Protein AF-A0A436VUD2-F1 (afdb_monomer_lite)

Sequence (62 aa):
MFLLNRHPDHRHPLTPQDAAMLGLAGVEAAERFLAARDSQAETPLHALPALAGELGIGALHI

Structure (mmCIF, N/CA/C/O backbone):
data_AF-A0A436VUD2-F1
#
_entry.id   AF-A0A436VUD2-F1
#
loop_
_atom_site.group_PDB
_atom_site.id
_atom_site.type_symbol
_atom_site.label_atom_id
_atom_site.label_alt_id
_atom_site.label_comp_id
_atom_site.label_asym_id
_atom_site.label_entity_id
_atom_site.label_seq_id
_atom_site.pdbx_PDB_ins_code
_atom_site.Cartn_x
_atom_site.Cartn_y
_atom_site.Cartn_z
_atom_site.occupancy
_atom_site.B_iso_or_equiv
_atom_site.auth_seq_id
_atom_site.auth_comp_id
_atom_site.auth_asym_id
_atom_site.auth_atom_id
_atom_site.pdbx_PDB_model_num
ATOM 1 N N . MET A 1 1 ? 3.915 11.565 18.849 1.00 63.31 1 MET A N 1
ATOM 2 C CA . MET A 1 1 ? 5.385 11.502 18.681 1.00 63.31 1 MET A CA 1
ATOM 3 C C . MET A 1 1 ? 5.665 11.009 17.273 1.00 63.31 1 MET A C 1
ATOM 5 O O . MET A 1 1 ? 5.185 9.936 16.939 1.00 63.31 1 MET A O 1
ATOM 9 N N . PHE A 1 2 ? 6.359 11.783 16.439 1.00 77.69 2 PHE A N 1
ATOM 10 C CA . PHE A 1 2 ? 6.716 11.336 15.090 1.00 77.69 2 PHE A CA 1
ATOM 11 C C . PHE A 1 2 ? 8.044 10.581 15.141 1.00 77.69 2 PHE A C 1
ATOM 13 O O . PHE A 1 2 ? 9.070 11.151 15.508 1.00 77.69 2 PHE A O 1
ATOM 20 N N . LEU A 1 3 ? 8.014 9.292 14.807 1.00 88.81 3 LEU A N 1
ATOM 21 C CA . LEU A 1 3 ? 9.218 8.490 14.625 1.00 88.81 3 LEU A CA 1
ATOM 22 C C . LEU A 1 3 ? 9.735 8.703 13.203 1.00 88.81 3 LEU A C 1
ATOM 24 O O . LEU A 1 3 ? 9.006 8.499 12.235 1.00 88.81 3 LEU A O 1
ATOM 28 N N . LEU A 1 4 ? 10.993 9.124 13.078 1.00 91.00 4 LEU A N 1
ATOM 29 C CA . LEU A 1 4 ? 11.639 9.240 11.775 1.00 91.00 4 LEU A CA 1
ATOM 30 C C . LEU A 1 4 ? 12.025 7.855 11.267 1.00 91.00 4 LEU A C 1
ATOM 32 O O . LEU A 1 4 ? 12.626 7.063 11.997 1.00 91.00 4 LEU A O 1
ATOM 36 N N . ASN A 1 5 ? 11.728 7.594 9.996 1.00 92.56 5 ASN A N 1
ATOM 37 C CA . ASN A 1 5 ? 12.236 6.415 9.318 1.00 92.56 5 ASN A CA 1
ATOM 38 C C . ASN A 1 5 ? 13.768 6.535 9.187 1.00 92.56 5 ASN A C 1
ATOM 40 O O . ASN A 1 5 ? 14.275 7.440 8.521 1.00 92.56 5 ASN A O 1
ATOM 44 N N . ARG A 1 6 ? 14.488 5.643 9.877 1.00 95.06 6 ARG A N 1
ATOM 45 C CA . ARG A 1 6 ? 15.959 5.572 9.919 1.00 95.06 6 ARG A CA 1
ATOM 46 C C . ARG A 1 6 ? 16.542 4.552 8.939 1.00 95.06 6 ARG A C 1
ATOM 48 O O . ARG A 1 6 ? 17.735 4.274 9.005 1.00 95.06 6 ARG A O 1
ATOM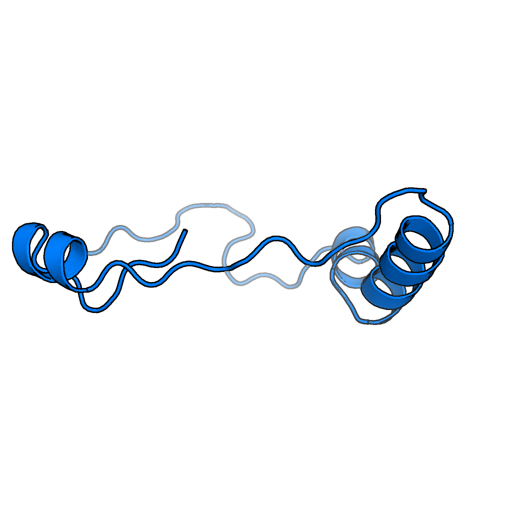 55 N N . HIS A 1 7 ? 15.716 3.968 8.075 1.00 94.56 7 HIS A N 1
ATOM 56 C CA . HIS A 1 7 ? 16.184 3.010 7.086 1.00 94.56 7 HIS A CA 1
ATOM 57 C C . HIS A 1 7 ? 17.189 3.680 6.132 1.00 94.56 7 HIS A C 1
ATOM 59 O O . HIS A 1 7 ? 16.905 4.790 5.677 1.00 94.56 7 HIS A O 1
ATOM 65 N N . PRO A 1 8 ? 18.328 3.043 5.806 1.00 94.50 8 PRO A N 1
ATOM 66 C CA . PRO A 1 8 ? 19.331 3.617 4.903 1.00 94.50 8 PRO A CA 1
ATOM 67 C C . PRO A 1 8 ? 18.748 4.046 3.550 1.00 94.50 8 PRO A C 1
ATOM 69 O O . PRO A 1 8 ? 19.050 5.129 3.060 1.00 94.50 8 PRO A O 1
ATOM 72 N N . ASP A 1 9 ? 17.822 3.251 3.013 1.00 92.44 9 ASP A N 1
ATOM 73 C CA . ASP A 1 9 ? 17.186 3.522 1.716 1.00 92.44 9 ASP A CA 1
ATOM 74 C C . ASP A 1 9 ? 16.004 4.502 1.804 1.00 92.44 9 ASP A C 1
ATOM 76 O O . ASP A 1 9 ? 15.354 4.812 0.805 1.00 92.44 9 ASP A O 1
ATOM 80 N N . HIS A 1 10 ? 15.690 5.027 2.993 1.00 94.25 10 HIS A N 1
ATOM 81 C CA . HIS A 1 10 ? 14.626 6.016 3.133 1.00 94.25 10 HIS A CA 1
ATOM 82 C C . HIS A 1 10 ? 14.936 7.256 2.275 1.00 94.25 10 HIS A C 1
ATOM 84 O O . HIS A 1 10 ? 16.025 7.822 2.352 1.00 94.25 10 HIS A O 1
ATOM 90 N N . ARG A 1 11 ? 13.951 7.690 1.474 1.00 93.31 11 ARG A N 1
ATOM 91 C CA . ARG A 1 11 ? 14.037 8.811 0.510 1.00 93.31 11 ARG A CA 1
ATOM 92 C C . ARG A 1 11 ? 15.019 8.606 -0.650 1.00 93.31 11 ARG A C 1
ATOM 94 O O . ARG A 1 11 ? 15.296 9.569 -1.363 1.00 93.31 11 ARG A O 1
ATOM 101 N N . HIS A 1 12 ? 15.504 7.389 -0.865 1.00 95.31 12 HIS A N 1
ATOM 102 C CA . HIS A 1 12 ? 16.242 7.047 -2.074 1.00 95.31 12 HIS A CA 1
ATOM 103 C C . HIS A 1 12 ? 15.283 6.538 -3.158 1.00 95.31 12 HIS A C 1
ATOM 105 O O . HIS A 1 12 ? 14.179 6.082 -2.840 1.00 95.31 12 HIS A O 1
ATOM 111 N N . PRO A 1 13 ? 15.665 6.635 -4.443 1.00 95.38 13 PRO A N 1
ATOM 112 C CA . PRO A 1 13 ? 14.938 5.959 -5.507 1.00 95.38 13 PRO A CA 1
ATOM 113 C C . PRO A 1 13 ? 14.843 4.458 -5.226 1.00 95.38 13 PRO A C 1
ATOM 115 O O . PRO A 1 13 ? 15.748 3.874 -4.630 1.00 95.38 13 PRO A O 1
ATOM 118 N N . LEU A 1 14 ? 13.770 3.832 -5.710 1.00 94.62 14 LEU A N 1
ATOM 119 C CA . LEU A 1 14 ? 13.694 2.377 -5.753 1.00 94.62 14 LEU A CA 1
ATOM 120 C C . LEU A 1 14 ? 14.878 1.816 -6.543 1.00 94.62 14 LEU A C 1
ATOM 122 O O . LEU A 1 14 ? 15.355 2.432 -7.503 1.00 94.62 14 LEU A O 1
ATOM 126 N N . THR A 1 15 ? 15.322 0.621 -6.163 1.00 95.44 15 THR A N 1
ATOM 127 C CA . THR A 1 15 ? 16.281 -0.116 -6.983 1.00 95.44 15 THR A CA 1
ATOM 128 C C . THR A 1 15 ? 15.680 -0.352 -8.377 1.00 95.44 15 THR A C 1
ATOM 130 O O . THR A 1 15 ? 14.455 -0.404 -8.515 1.00 95.44 15 THR A O 1
ATOM 133 N N . PRO A 1 16 ? 16.492 -0.526 -9.434 1.00 95.88 16 PRO A N 1
ATOM 134 C CA . PRO A 1 16 ? 15.961 -0.809 -10.769 1.00 95.88 16 PRO A CA 1
ATOM 135 C C . PRO A 1 16 ? 15.024 -2.027 -10.803 1.00 95.88 16 PRO A C 1
ATOM 137 O O . PRO A 1 16 ? 14.026 -2.022 -11.519 1.00 95.88 16 PRO A O 1
ATOM 140 N N . GLN A 1 17 ? 15.322 -3.044 -9.987 1.00 96.00 17 GLN A N 1
ATOM 141 C CA . GLN A 1 17 ? 14.489 -4.232 -9.813 1.00 96.00 17 GLN A CA 1
ATOM 142 C C . GLN A 1 17 ? 13.121 -3.876 -9.214 1.00 96.00 17 GLN A C 1
ATOM 144 O O . GLN A 1 17 ? 12.091 -4.243 -9.778 1.00 96.00 17 GLN A O 1
ATOM 149 N N . ASP A 1 18 ? 13.098 -3.135 -8.103 1.00 95.38 18 ASP A N 1
ATOM 150 C CA . ASP A 1 18 ? 11.850 -2.761 -7.428 1.00 95.38 18 ASP A CA 1
ATOM 151 C C . ASP A 1 18 ? 11.027 -1.791 -8.268 1.00 95.38 18 ASP A C 1
ATOM 153 O O . ASP A 1 18 ? 9.807 -1.902 -8.318 1.00 95.38 18 ASP A O 1
ATOM 157 N N . ALA A 1 19 ? 11.678 -0.869 -8.979 1.00 96.31 19 ALA A N 1
ATOM 158 C CA . ALA A 1 19 ? 11.000 0.041 -9.892 1.00 96.31 19 ALA A CA 1
ATOM 159 C C . ALA A 1 19 ? 10.297 -0.719 -11.031 1.00 96.31 19 ALA A C 1
ATOM 161 O O . ALA A 1 19 ? 9.178 -0.369 -11.402 1.00 96.31 19 ALA A O 1
ATOM 162 N N . ALA A 1 20 ? 10.921 -1.775 -11.562 1.00 96.25 20 ALA A N 1
ATOM 163 C CA . ALA A 1 20 ? 10.302 -2.630 -12.571 1.00 96.25 20 ALA A CA 1
ATOM 164 C C . ALA A 1 20 ? 9.149 -3.470 -11.990 1.00 96.25 20 ALA A C 1
ATOM 166 O O . ALA A 1 20 ? 8.094 -3.576 -12.614 1.00 96.25 20 ALA A O 1
ATOM 167 N N . MET A 1 21 ? 9.334 -4.037 -10.794 1.00 96.12 21 MET A N 1
ATOM 168 C CA . MET A 1 21 ? 8.361 -4.920 -10.140 1.00 96.12 21 MET A CA 1
ATOM 169 C C . MET A 1 21 ? 7.138 -4.176 -9.585 1.00 96.12 21 MET A C 1
ATOM 171 O O . MET A 1 21 ? 6.026 -4.687 -9.660 1.00 96.12 21 MET A O 1
ATOM 175 N N . LEU A 1 22 ? 7.335 -2.989 -9.011 1.00 95.44 22 LEU A N 1
ATOM 176 C CA . LEU A 1 22 ? 6.289 -2.183 -8.369 1.00 95.44 22 LEU A CA 1
ATOM 177 C C . LEU A 1 22 ? 5.724 -1.097 -9.300 1.00 95.44 22 LEU A C 1
ATOM 179 O O . LEU A 1 22 ? 4.818 -0.359 -8.915 1.00 95.44 22 LEU A O 1
ATOM 183 N N . GLY A 1 23 ? 6.274 -0.971 -10.510 1.00 94.69 23 GLY A N 1
ATOM 184 C CA . GLY A 1 23 ? 5.796 -0.068 -11.553 1.00 94.69 23 GLY A CA 1
ATOM 185 C C . GLY A 1 23 ? 4.740 -0.702 -12.463 1.00 94.69 23 GLY A C 1
ATOM 186 O O . GLY A 1 23 ? 4.323 -1.844 -12.279 1.00 94.69 23 GLY A O 1
ATOM 187 N N . LEU A 1 24 ? 4.338 0.037 -13.501 1.00 96.06 24 LEU A N 1
ATOM 188 C CA . LEU A 1 24 ? 3.284 -0.383 -14.439 1.00 96.06 24 LEU A CA 1
ATOM 189 C C . LEU A 1 24 ? 3.574 -1.733 -15.111 1.00 96.06 24 LEU A C 1
ATOM 191 O O . LEU A 1 24 ? 2.683 -2.567 -15.219 1.00 96.06 24 LEU A O 1
ATOM 195 N N . ALA A 1 25 ? 4.830 -1.988 -15.488 1.00 95.19 25 ALA A N 1
ATOM 196 C CA . ALA A 1 25 ? 5.223 -3.263 -16.088 1.00 95.19 25 ALA A CA 1
ATOM 197 C C . ALA A 1 25 ? 4.969 -4.459 -15.148 1.00 95.19 25 ALA A C 1
ATOM 199 O O . ALA A 1 25 ? 4.568 -5.535 -15.598 1.00 95.19 25 ALA A O 1
ATOM 200 N N . GLY A 1 26 ? 5.181 -4.270 -13.843 1.00 96.12 26 GLY A N 1
ATOM 201 C CA . GLY A 1 26 ? 4.885 -5.270 -12.823 1.00 96.12 26 GLY A CA 1
ATOM 202 C C . GLY A 1 26 ? 3.386 -5.494 -12.630 1.00 96.12 26 GLY A C 1
ATOM 203 O O . GLY A 1 26 ? 2.961 -6.643 -12.523 1.00 96.12 26 GLY A O 1
ATOM 204 N N . VAL A 1 27 ? 2.582 -4.424 -12.672 1.00 95.31 27 VAL A N 1
ATOM 205 C CA . VAL A 1 27 ? 1.109 -4.515 -12.635 1.00 95.31 27 VAL A CA 1
ATOM 206 C C . VAL A 1 27 ? 0.594 -5.354 -13.799 1.00 95.31 27 VAL A C 1
ATOM 208 O O . VAL A 1 27 ? -0.099 -6.341 -13.573 1.00 95.31 27 VAL A O 1
ATOM 211 N N . GLU A 1 28 ? 1.008 -5.047 -15.029 1.00 95.62 28 GLU A N 1
ATOM 212 C CA . GLU A 1 28 ? 0.589 -5.808 -16.211 1.00 95.62 28 GLU A CA 1
ATOM 213 C C . GLU A 1 28 ? 0.982 -7.292 -16.115 1.00 95.62 28 GLU A C 1
ATOM 215 O O . GLU A 1 28 ? 0.237 -8.180 -16.534 1.00 95.62 28 GLU A O 1
ATOM 220 N N . ALA A 1 29 ? 2.168 -7.585 -15.571 1.00 94.88 29 ALA A N 1
ATOM 221 C CA . ALA A 1 29 ? 2.611 -8.958 -15.360 1.00 94.88 29 ALA A CA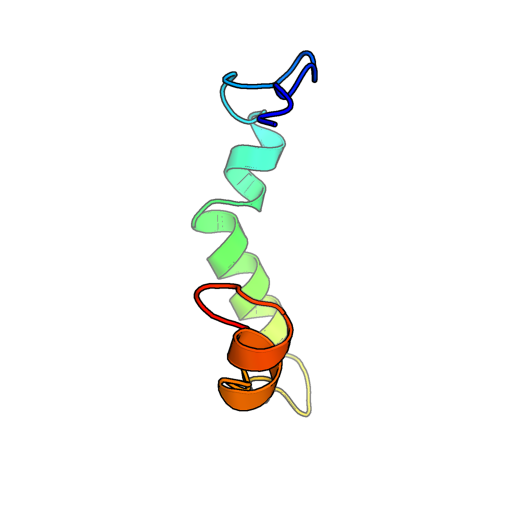 1
ATOM 222 C C . ALA A 1 29 ? 1.753 -9.689 -14.316 1.00 94.88 29 ALA A C 1
ATOM 224 O O . ALA A 1 29 ? 1.373 -10.841 -14.543 1.00 94.88 29 ALA A O 1
ATOM 225 N N . ALA A 1 30 ? 1.421 -9.022 -13.208 1.00 92.94 30 ALA A N 1
ATOM 226 C CA . ALA A 1 30 ? 0.565 -9.568 -12.161 1.00 92.94 30 ALA A CA 1
ATOM 227 C C . ALA A 1 30 ? -0.870 -9.796 -12.660 1.00 92.94 30 ALA A C 1
ATOM 229 O O . ALA A 1 30 ? -1.425 -10.869 -12.435 1.00 92.94 30 ALA A O 1
ATOM 230 N N . GLU A 1 31 ? -1.449 -8.843 -13.391 1.00 91.88 31 GLU A N 1
ATOM 231 C CA . GLU A 1 31 ? -2.795 -8.961 -13.965 1.00 91.88 31 GLU A CA 1
ATOM 232 C C . GLU A 1 31 ? -2.900 -10.139 -14.933 1.00 91.88 31 GLU A C 1
ATOM 234 O O . GLU A 1 31 ? -3.821 -10.948 -14.809 1.00 91.88 31 GLU A O 1
ATOM 239 N N . ARG A 1 32 ? -1.926 -10.303 -15.842 1.00 92.06 32 ARG A N 1
ATOM 240 C CA . ARG A 1 32 ? -1.878 -11.465 -16.749 1.00 92.06 32 ARG A CA 1
ATOM 241 C C . ARG A 1 32 ? -1.839 -12.788 -15.991 1.00 92.06 32 ARG A C 1
ATOM 243 O O . ARG A 1 32 ? -2.474 -13.750 -16.412 1.00 92.06 32 ARG A O 1
ATOM 250 N N . PHE A 1 33 ? -1.086 -12.846 -14.895 1.00 90.31 33 PHE A N 1
ATOM 251 C CA . PHE A 1 33 ? -0.997 -14.049 -14.075 1.00 90.31 33 PHE A CA 1
ATOM 252 C C . PHE A 1 33 ? -2.306 -14.327 -13.323 1.00 90.31 33 PHE A C 1
ATOM 254 O O . PHE A 1 33 ? -2.772 -15.464 -13.304 1.00 90.31 33 PHE A O 1
ATOM 261 N N . LEU A 1 34 ? -2.922 -13.297 -12.735 1.00 88.75 34 LEU A N 1
ATOM 262 C CA . LEU A 1 34 ? -4.181 -13.428 -12.000 1.00 88.75 34 LEU A CA 1
ATOM 263 C C . LEU A 1 34 ? -5.345 -13.824 -12.916 1.00 88.75 34 LEU A C 1
ATOM 265 O O . LEU A 1 34 ? -6.129 -14.680 -12.516 1.00 88.75 34 LEU A O 1
ATOM 269 N N . ALA A 1 35 ? -5.388 -13.291 -14.144 1.00 88.38 35 ALA A N 1
ATOM 270 C CA . ALA A 1 35 ? -6.368 -13.623 -15.189 1.00 88.38 35 ALA A CA 1
ATOM 271 C C . ALA A 1 35 ? -6.436 -15.117 -15.530 1.00 88.38 35 ALA A C 1
ATOM 273 O O . ALA A 1 35 ? -7.476 -15.612 -15.958 1.00 88.38 35 ALA A O 1
ATOM 274 N N . ALA A 1 36 ? -5.334 -15.844 -15.347 1.00 88.81 36 ALA A N 1
ATOM 275 C CA . ALA A 1 36 ? -5.263 -17.274 -15.620 1.00 88.81 36 ALA A CA 1
ATOM 276 C C . ALA A 1 36 ? -5.730 -18.148 -14.439 1.00 88.81 36 ALA A C 1
ATOM 278 O O . ALA A 1 36 ? -5.713 -19.375 -14.552 1.00 88.81 36 ALA A O 1
ATOM 279 N N . ARG A 1 37 ? -6.102 -17.555 -13.295 1.00 85.88 37 ARG A N 1
ATOM 280 C CA . ARG A 1 37 ? -6.466 -18.286 -12.076 1.00 85.88 37 ARG A CA 1
ATOM 281 C C . ARG A 1 37 ? -7.976 -18.505 -11.989 1.00 85.88 37 ARG A C 1
ATOM 283 O O . ARG A 1 37 ? -8.749 -17.549 -12.010 1.00 85.88 37 ARG A O 1
ATOM 290 N N . ASP A 1 38 ? -8.390 -19.749 -11.762 1.00 79.75 38 ASP A N 1
ATOM 291 C CA . ASP A 1 38 ? -9.777 -20.045 -11.397 1.00 79.75 38 ASP A CA 1
ATOM 292 C C . ASP A 1 38 ? -10.164 -19.326 -10.089 1.00 79.75 38 ASP A C 1
ATOM 294 O O . ASP A 1 38 ? -9.350 -19.154 -9.177 1.00 79.75 38 ASP A O 1
ATOM 298 N N . SER A 1 39 ? -11.419 -18.873 -10.002 1.00 73.62 39 SER A N 1
ATOM 299 C CA . SER A 1 39 ? -11.941 -18.081 -8.872 1.00 73.62 39 SER A CA 1
ATOM 300 C C . SER A 1 39 ? -11.258 -16.719 -8.662 1.00 73.62 39 SER A C 1
ATOM 302 O O . SER A 1 39 ? -11.142 -16.242 -7.530 1.00 73.62 39 SER A O 1
ATOM 304 N N . GLN A 1 40 ? -10.813 -16.054 -9.732 1.00 71.19 40 GLN A N 1
ATOM 305 C CA . GLN A 1 40 ? -10.444 -14.643 -9.643 1.00 71.19 40 GLN A CA 1
ATOM 306 C C . GLN A 1 40 ? -11.693 -13.782 -9.400 1.00 71.19 40 GLN A C 1
ATOM 308 O O . GLN A 1 40 ? -12.485 -13.520 -10.301 1.00 71.19 40 GLN A O 1
ATOM 313 N N . ALA A 1 41 ? -11.845 -13.327 -8.163 1.00 83.56 41 ALA A N 1
ATOM 314 C CA . ALA A 1 41 ? -12.746 -12.253 -7.784 1.00 83.56 41 ALA A CA 1
ATOM 315 C C . ALA A 1 41 ? -11.962 -11.263 -6.921 1.00 83.56 41 ALA A C 1
ATOM 317 O O . ALA A 1 41 ? -11.100 -11.671 -6.135 1.00 83.56 41 ALA A O 1
ATOM 318 N N . GLU A 1 42 ? -12.238 -9.972 -7.087 1.00 86.56 42 GLU A N 1
ATOM 319 C CA . GLU A 1 42 ? -11.665 -8.939 -6.230 1.00 86.56 42 GLU A CA 1
ATOM 320 C C . GLU A 1 42 ? -12.072 -9.200 -4.777 1.00 86.56 42 GLU A C 1
ATOM 322 O O . GLU A 1 42 ? -13.250 -9.393 -4.467 1.00 86.56 42 GLU A O 1
ATOM 327 N N . THR A 1 43 ? -11.089 -9.231 -3.879 1.00 90.50 43 THR A N 1
ATOM 328 C CA . THR A 1 43 ? -11.360 -9.295 -2.444 1.00 90.50 43 THR A CA 1
ATOM 329 C C . THR A 1 43 ? -11.914 -7.942 -2.000 1.00 90.50 43 THR A C 1
ATOM 331 O O . THR A 1 43 ? -11.246 -6.932 -2.241 1.00 90.50 43 THR A O 1
ATOM 334 N N . PRO A 1 44 ? -13.103 -7.887 -1.373 1.00 94.50 44 PRO A N 1
ATOM 335 C CA . PRO A 1 44 ? -13.686 -6.622 -0.951 1.00 94.50 44 PRO A CA 1
ATOM 336 C C . PRO A 1 44 ? -12.784 -5.888 0.039 1.00 94.50 44 PRO A C 1
ATOM 338 O O . PRO A 1 44 ? -12.202 -6.511 0.921 1.00 94.50 44 PRO A O 1
ATOM 341 N N . LEU A 1 45 ? -12.735 -4.562 -0.083 1.00 97.31 45 LEU A N 1
ATOM 342 C CA . LEU A 1 45 ? -12.119 -3.677 0.899 1.00 97.31 45 LEU A CA 1
ATOM 343 C C . LEU A 1 45 ? -13.224 -3.084 1.786 1.00 97.31 45 LEU A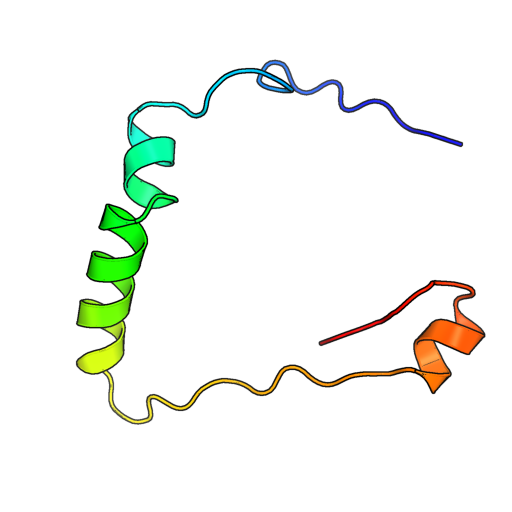 C 1
ATOM 345 O O . LEU A 1 45 ? -13.986 -2.212 1.358 1.00 97.31 45 LEU A O 1
ATOM 349 N N . HIS A 1 46 ? -13.349 -3.574 3.012 1.00 97.81 46 HIS A N 1
ATOM 350 C CA . HIS A 1 46 ? -14.415 -3.222 3.944 1.00 97.81 46 HIS A CA 1
ATOM 351 C C . HIS A 1 46 ? -14.070 -1.984 4.768 1.00 97.81 46 HIS A C 1
ATOM 353 O O . HIS A 1 46 ? -13.089 -1.976 5.504 1.00 97.81 46 HIS A O 1
ATOM 359 N N . ALA A 1 47 ? -14.924 -0.959 4.728 1.00 98.12 47 ALA A N 1
ATOM 360 C CA . ALA A 1 47 ? -14.814 0.198 5.615 1.00 98.12 47 ALA A CA 1
ATOM 361 C C . ALA A 1 47 ? -15.362 -0.115 7.020 1.00 98.12 47 ALA A C 1
ATOM 363 O O . ALA A 1 47 ? -16.481 -0.614 7.162 1.00 98.12 47 ALA A O 1
ATOM 364 N N . LEU A 1 48 ? -14.609 0.245 8.064 1.00 98.44 48 LEU A N 1
ATOM 365 C CA . LEU A 1 48 ? -14.964 0.024 9.473 1.00 98.44 48 LEU A CA 1
ATOM 366 C C . LEU A 1 48 ? -15.029 1.350 10.259 1.00 98.44 48 LEU A C 1
ATOM 368 O O . LEU A 1 48 ? -14.215 1.585 11.156 1.00 98.44 48 LEU A O 1
ATOM 372 N N . PRO A 1 49 ? -15.995 2.240 9.957 1.00 98.25 49 PRO A N 1
ATOM 373 C CA . PRO A 1 49 ? -16.043 3.586 10.534 1.00 98.25 49 PRO A CA 1
ATOM 374 C C . PRO A 1 49 ? -16.278 3.597 12.052 1.00 98.25 49 PRO A C 1
ATOM 376 O O . PRO A 1 49 ? -15.705 4.430 12.747 1.00 98.25 49 PRO A O 1
ATOM 379 N N . ALA A 1 50 ? -17.072 2.659 12.583 1.00 98.25 50 ALA A N 1
ATOM 380 C CA . ALA A 1 50 ? -17.310 2.563 14.025 1.00 98.25 50 ALA A CA 1
ATOM 381 C C . ALA A 1 50 ? -16.019 2.229 14.789 1.00 98.25 50 ALA A C 1
ATOM 383 O O . ALA A 1 50 ? -15.679 2.900 15.758 1.00 98.25 50 ALA A O 1
ATOM 384 N N . LEU A 1 51 ? -15.254 1.247 14.301 1.00 98.25 51 LEU A N 1
ATOM 385 C CA . LEU A 1 51 ? -13.980 0.862 14.909 1.00 98.25 51 LEU A CA 1
ATOM 386 C C . LEU A 1 51 ? -12.919 1.960 14.750 1.00 98.25 51 LEU A C 1
ATOM 388 O O . LEU A 1 51 ? -12.147 2.199 15.673 1.00 98.25 51 LEU A O 1
ATOM 392 N N . ALA A 1 52 ? -12.901 2.670 13.619 1.00 98.44 52 ALA A N 1
ATOM 393 C CA . ALA A 1 52 ? -12.047 3.846 13.461 1.00 98.44 52 ALA A CA 1
ATOM 394 C C . ALA A 1 52 ? -12.359 4.932 14.511 1.00 98.44 52 ALA A C 1
ATOM 396 O O . ALA A 1 52 ? -11.429 5.512 15.074 1.00 98.44 52 ALA A O 1
ATOM 397 N N . GLY A 1 53 ? -13.644 5.151 14.818 1.00 98.25 53 GLY A N 1
ATOM 398 C CA . GLY A 1 53 ? -14.097 6.054 15.879 1.00 98.25 53 GLY A CA 1
ATOM 399 C C . GLY A 1 53 ? -13.611 5.639 17.270 1.00 98.25 53 GLY A C 1
ATOM 400 O O . GLY A 1 53 ? -13.038 6.461 17.979 1.00 98.25 53 GLY A O 1
ATOM 401 N N . GLU A 1 54 ? -13.760 4.360 17.622 1.00 98.44 54 GLU A N 1
ATOM 402 C CA . GLU A 1 54 ? -13.264 3.798 18.892 1.00 98.44 54 GLU A CA 1
ATOM 403 C C . GLU A 1 54 ? -11.736 3.921 19.039 1.00 98.44 54 GLU A C 1
ATOM 405 O O . GLU A 1 54 ? -11.221 4.166 20.128 1.00 98.44 54 GLU A O 1
ATOM 410 N N . LEU A 1 55 ? -10.992 3.791 17.935 1.00 97.94 55 LEU A N 1
ATOM 411 C CA . LEU A 1 55 ? -9.529 3.909 17.920 1.00 97.94 55 LEU A CA 1
ATOM 412 C C . LEU A 1 55 ? -9.027 5.361 17.832 1.00 97.94 55 LEU A C 1
ATOM 414 O O . LEU A 1 55 ? -7.824 5.595 17.961 1.00 97.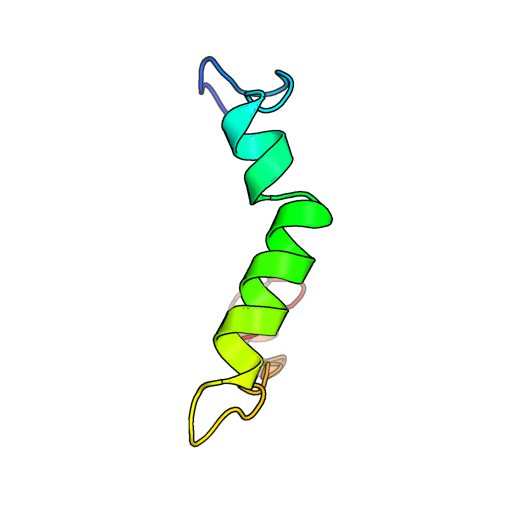94 55 LEU A O 1
ATOM 418 N N . GLY A 1 56 ? -9.910 6.332 17.581 1.00 97.44 56 GLY A N 1
ATOM 419 C CA . GLY A 1 56 ? -9.532 7.732 17.374 1.00 97.44 56 GLY A CA 1
ATOM 420 C C . GLY A 1 56 ? -8.695 7.973 16.107 1.00 97.44 56 GLY A C 1
ATOM 421 O O . GLY A 1 56 ? -7.852 8.872 16.097 1.00 97.44 56 GLY A O 1
ATOM 422 N N . ILE A 1 57 ? -8.894 7.177 15.048 1.00 97.25 57 ILE A N 1
ATOM 423 C CA . ILE A 1 57 ? -8.187 7.299 13.757 1.00 97.25 57 ILE A CA 1
ATOM 424 C C . ILE A 1 57 ? -9.126 7.780 12.642 1.00 97.25 57 ILE A C 1
ATOM 426 O O . ILE A 1 57 ? -10.340 7.641 12.733 1.00 97.25 57 ILE A O 1
ATOM 430 N N . GLY A 1 58 ? -8.567 8.337 11.562 1.0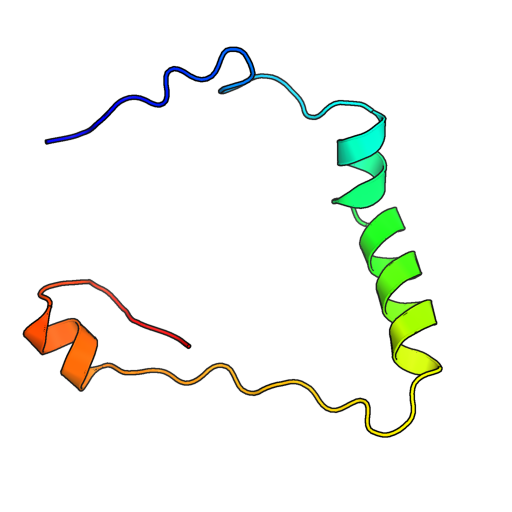0 97.50 58 GLY A N 1
ATOM 431 C CA . GLY A 1 58 ? -9.366 8.940 10.485 1.00 97.50 58 GLY A CA 1
ATOM 432 C C . GLY A 1 58 ? -10.187 7.945 9.657 1.00 97.50 58 GLY A C 1
ATOM 433 O O . GLY A 1 58 ? -11.298 8.261 9.247 1.00 97.50 58 GLY A O 1
ATOM 434 N N . ALA A 1 59 ? -9.653 6.749 9.405 1.00 98.00 59 ALA A N 1
ATOM 435 C CA . ALA A 1 59 ? -10.344 5.692 8.676 1.00 98.00 59 ALA A CA 1
ATOM 436 C C . ALA A 1 59 ? -9.699 4.332 8.956 1.00 98.00 59 ALA A C 1
ATOM 438 O O . ALA A 1 59 ? -8.504 4.249 9.243 1.00 98.00 59 ALA A O 1
ATOM 439 N N . LEU A 1 60 ? -10.490 3.272 8.802 1.00 97.62 60 LEU A N 1
ATOM 440 C CA . LEU A 1 60 ? -10.028 1.892 8.830 1.00 97.62 60 LEU A CA 1
ATOM 441 C C . LEU A 1 60 ? -10.700 1.129 7.691 1.00 97.62 60 LEU A C 1
ATOM 443 O O . LEU A 1 60 ? -11.927 1.146 7.585 1.00 97.62 60 LEU A O 1
ATOM 447 N N . HIS A 1 61 ? -9.884 0.478 6.866 1.00 97.94 61 HIS A N 1
ATOM 448 C CA . HIS A 1 61 ? -10.327 -0.435 5.822 1.00 97.94 61 HIS A CA 1
ATOM 449 C C . HIS A 1 61 ? -9.581 -1.764 5.970 1.00 97.94 61 HIS A C 1
ATOM 451 O O . HIS A 1 61 ? -8.397 -1.740 6.315 1.00 97.94 61 HIS A O 1
ATOM 457 N N . ILE A 1 62 ? -10.265 -2.888 5.748 1.00 95.44 62 ILE A N 1
ATOM 458 C CA . ILE 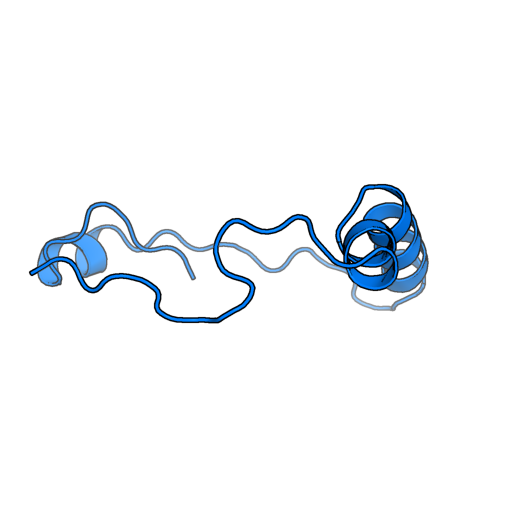A 1 62 ? -9.699 -4.250 5.784 1.00 95.44 62 ILE A CA 1
ATOM 459 C C . ILE A 1 62 ? -10.109 -5.001 4.529 1.00 95.44 62 ILE A C 1
ATOM 461 O O . ILE A 1 62 ? -11.307 -4.913 4.185 1.00 95.44 62 ILE A O 1
#

Foldseek 3Di:
DDDDDPDPCVPPDDDPVCCCCVDPVVVVVVVVVLVPDPPDDDDDWDWDVVVCVVVVHDTDTD

pLDDT: mean 92.85, std 6.93, range [63.31, 98.44]

Secondary structure (DSSP, 8-state):
-PPP---TTTTSPPPHHHHHHHSHHHHHHHHHHHHTSTT--PPP--B-HHHHHHHT-S--B-

Radius of gyration: 17.91 Å; chains: 1; bounding box: 37×32×36 Å